Protein AF-A0AAE5AFZ4-F1 (afdb_monomer_lite)

Foldseek 3Di:
DDPPDPPDPPDDPVPDDDQALCSQCVVVVNNVPPPVVSLVSVLVVVVPDDHDPSHQVRCVVVPNNVSVVVVVPD

Secondary structure (DSSP, 8-state):
--S-SSS-----GGG----SHHHHHHHTT-TTS-HHHHHHHHHHHHHH-PPPHHHHHHHHHTT-THHHHGGGG-

Structure (mmCIF, N/CA/C/O backbone):
data_AF-A0AAE5AFZ4-F1
#
_entry.id   AF-A0AAE5AFZ4-F1
#
loop_
_atom_site.group_PDB
_atom_site.id
_atom_site.type_symbol
_atom_site.label_atom_id
_atom_site.label_alt_id
_atom_site.label_comp_id
_atom_site.label_asym_id
_atom_site.label_entity_id
_atom_site.label_seq_id
_atom_site.pdbx_PDB_ins_code
_atom_site.Cartn_x
_atom_site.Cartn_y
_atom_site.Cartn_z
_atom_site.occupancy
_atom_site.B_iso_or_equiv
_atom_site.auth_seq_id
_atom_site.auth_comp_id
_atom_site.auth_asym_id
_atom_site.auth_atom_id
_atom_site.pdbx_PDB_model_num
ATOM 1 N N . MET A 1 1 ? -9.886 -3.502 -43.172 1.00 44.31 1 MET A N 1
ATOM 2 C CA . MET A 1 1 ? -8.576 -3.857 -42.590 1.00 44.31 1 MET A CA 1
ATOM 3 C C . MET A 1 1 ? -8.316 -2.898 -41.437 1.00 44.31 1 MET A C 1
ATOM 5 O O . MET A 1 1 ? -8.201 -1.705 -41.690 1.00 44.31 1 MET A O 1
ATOM 9 N N . GLY A 1 2 ? -8.429 -3.380 -40.196 1.00 47.94 2 GLY A N 1
ATOM 10 C CA . GLY A 1 2 ? -8.492 -2.564 -38.975 1.00 47.94 2 GLY A CA 1
ATOM 11 C C . GLY A 1 2 ? -7.134 -1.990 -38.572 1.00 47.94 2 GLY A C 1
ATOM 12 O O . GLY A 1 2 ? -6.146 -2.708 -38.544 1.00 47.94 2 GLY A O 1
ATOM 13 N N . LYS A 1 3 ? -7.097 -0.685 -38.280 1.00 54.97 3 LYS A N 1
ATOM 14 C CA . LYS A 1 3 ? -5.896 0.102 -37.931 1.00 54.97 3 LYS A CA 1
ATOM 15 C C . LYS A 1 3 ? -5.657 0.182 -36.409 1.00 54.97 3 LYS A C 1
ATOM 17 O O . LYS A 1 3 ? -5.019 1.126 -35.956 1.00 54.97 3 LYS A O 1
ATOM 22 N N . PHE A 1 4 ? -6.245 -0.731 -35.633 1.00 55.44 4 PHE A N 1
ATOM 23 C CA . PHE A 1 4 ? -6.375 -0.601 -34.173 1.00 55.44 4 PHE A CA 1
ATOM 24 C C . PHE A 1 4 ? -5.998 -1.863 -33.378 1.00 55.44 4 PHE A C 1
ATOM 26 O O . PHE A 1 4 ? -6.244 -1.892 -32.179 1.00 55.44 4 PHE A O 1
ATOM 33 N N . ASP A 1 5 ? -5.416 -2.887 -34.005 1.00 51.56 5 ASP A N 1
ATOM 34 C CA . ASP A 1 5 ? -5.154 -4.176 -33.334 1.00 51.56 5 ASP A CA 1
ATOM 35 C C . ASP A 1 5 ? -3.789 -4.262 -32.614 1.00 51.56 5 ASP A C 1
ATOM 37 O O . ASP A 1 5 ? -3.546 -5.227 -31.902 1.00 51.56 5 ASP A O 1
ATOM 41 N N . ASP A 1 6 ? -2.893 -3.280 -32.777 1.00 55.28 6 ASP A N 1
ATOM 42 C CA . ASP A 1 6 ? -1.444 -3.549 -32.664 1.00 55.28 6 ASP A CA 1
ATOM 43 C C . ASP A 1 6 ? -0.725 -3.099 -31.373 1.00 55.28 6 ASP A C 1
ATOM 45 O O . ASP A 1 6 ? 0.483 -3.249 -31.302 1.00 55.28 6 ASP A O 1
ATOM 49 N N . ASP A 1 7 ? -1.391 -2.570 -30.338 1.00 58.16 7 ASP A N 1
ATOM 50 C CA . ASP A 1 7 ? -0.642 -2.000 -29.186 1.00 58.16 7 ASP A CA 1
ATOM 51 C C . ASP A 1 7 ? -1.235 -2.281 -27.795 1.00 58.16 7 ASP A C 1
ATOM 53 O O . ASP A 1 7 ? -0.944 -1.592 -26.817 1.00 58.16 7 ASP A O 1
ATOM 57 N N . LEU A 1 8 ? -2.063 -3.317 -27.661 1.00 58.22 8 LEU A N 1
ATOM 58 C CA . LEU A 1 8 ? -2.464 -3.814 -26.343 1.00 58.22 8 LEU A CA 1
ATOM 59 C C . LEU A 1 8 ? -1.817 -5.172 -26.101 1.00 58.22 8 LEU A C 1
ATOM 61 O O . LEU A 1 8 ? -2.449 -6.219 -26.228 1.00 58.22 8 LEU A O 1
ATOM 65 N N . HIS A 1 9 ? -0.538 -5.145 -25.726 1.00 58.47 9 HIS A N 1
ATOM 66 C CA . HIS A 1 9 ? 0.100 -6.301 -25.112 1.00 58.47 9 HIS A CA 1
ATOM 67 C C . HIS A 1 9 ? -0.578 -6.562 -23.766 1.00 58.47 9 HIS A C 1
ATOM 69 O O . HIS A 1 9 ? -0.270 -5.926 -22.756 1.00 58.47 9 HIS A O 1
ATOM 75 N N . LEU A 1 10 ? -1.543 -7.482 -23.773 1.00 51.94 10 LEU A N 1
ATOM 76 C CA . LEU A 1 10 ? -2.100 -8.062 -22.562 1.00 51.94 10 LEU A CA 1
ATOM 77 C C . LEU A 1 10 ? -0.951 -8.802 -21.863 1.00 51.94 10 LEU A C 1
ATOM 79 O O . LEU A 1 10 ? -0.591 -9.910 -22.252 1.00 51.94 10 LEU A O 1
ATOM 83 N N . VAL A 1 11 ? -0.318 -8.147 -20.892 1.00 56.66 11 VAL A N 1
ATOM 84 C CA . VAL A 1 11 ? 0.646 -8.802 -20.004 1.00 56.66 11 VAL A CA 1
ATOM 85 C C . VAL A 1 11 ? -0.076 -9.901 -19.235 1.00 56.66 11 VAL A C 1
ATOM 87 O O . VAL A 1 11 ? -1.238 -9.734 -18.842 1.00 56.66 11 VAL A O 1
ATOM 90 N N . GLU A 1 12 ? 0.594 -11.031 -19.028 1.00 55.56 12 GLU A N 1
ATOM 91 C CA . GLU A 1 12 ? 0.041 -12.087 -18.189 1.00 55.56 12 GLU A CA 1
ATOM 92 C C . GLU A 1 12 ? -0.216 -11.502 -16.784 1.00 55.56 12 GLU A C 1
ATOM 94 O O . GLU A 1 12 ? 0.620 -10.753 -16.270 1.00 55.56 12 GLU A O 1
ATOM 99 N N . PRO A 1 13 ? -1.347 -11.811 -16.121 1.00 55.88 13 PRO A N 1
ATOM 100 C CA . PRO A 1 13 ? -1.685 -11.241 -14.813 1.00 55.88 13 PRO A CA 1
ATOM 101 C C . PRO A 1 13 ? -0.597 -11.435 -13.745 1.00 55.88 13 PRO A C 1
ATOM 103 O O . PRO A 1 13 ? -0.525 -10.662 -12.793 1.00 55.88 13 PRO A O 1
ATOM 106 N N . SER A 1 14 ? 0.257 -12.450 -13.914 1.00 57.19 14 SER A N 1
ATOM 107 C CA . SER A 1 14 ? 1.409 -12.744 -13.058 1.00 57.19 14 SER A CA 1
ATOM 108 C C . SER A 1 14 ? 2.562 -11.741 -13.165 1.00 57.19 14 SER A C 1
ATOM 110 O O . SER A 1 14 ? 3.444 -11.763 -12.312 1.00 57.19 14 SER A O 1
ATOM 112 N N . GLU A 1 15 ? 2.578 -10.873 -14.180 1.00 67.50 15 GLU A N 1
ATOM 113 C CA . GLU A 1 15 ? 3.604 -9.835 -14.377 1.00 67.50 15 GLU A CA 1
ATOM 114 C C . GLU A 1 15 ? 3.134 -8.437 -13.950 1.00 67.50 15 GLU A C 1
ATOM 116 O O . GLU A 1 15 ? 3.898 -7.470 -14.001 1.00 67.50 15 GLU A O 1
ATOM 121 N N . TYR A 1 16 ? 1.878 -8.298 -13.518 1.00 76.50 16 TYR A N 1
ATOM 122 C CA . TYR A 1 16 ? 1.348 -7.009 -13.098 1.00 76.50 16 TYR A CA 1
ATOM 123 C C . TYR A 1 16 ? 1.957 -6.567 -11.762 1.00 76.50 16 TYR A C 1
ATOM 125 O O . TYR A 1 16 ? 1.643 -7.107 -10.703 1.00 76.50 16 TYR A O 1
ATOM 133 N N . VAL A 1 17 ? 2.787 -5.524 -11.808 1.00 86.62 17 VAL A N 1
ATOM 134 C CA . VAL A 1 17 ? 3.318 -4.855 -10.616 1.00 86.62 17 VAL A CA 1
ATOM 135 C C . VAL A 1 17 ? 2.596 -3.515 -10.442 1.00 86.62 17 VAL A C 1
ATOM 137 O O . VAL A 1 17 ? 2.767 -2.620 -11.276 1.00 86.62 17 VAL A O 1
ATOM 140 N N . PRO A 1 18 ? 1.799 -3.331 -9.372 1.00 91.25 18 PRO A N 1
ATOM 141 C CA . PRO A 1 18 ? 1.158 -2.054 -9.093 1.00 91.25 18 PRO A CA 1
ATOM 142 C C . PRO A 1 18 ? 2.193 -0.934 -8.942 1.00 91.25 18 PRO A C 1
ATOM 144 O O . PRO A 1 18 ? 3.233 -1.113 -8.309 1.00 91.25 18 PRO A O 1
ATOM 147 N N . THR A 1 19 ? 1.894 0.248 -9.481 1.00 94.00 19 THR A N 1
ATOM 148 C CA . THR A 1 19 ? 2.773 1.431 -9.400 1.00 94.00 19 THR A CA 1
ATOM 149 C C . THR A 1 19 ? 2.240 2.527 -8.477 1.00 94.00 19 THR A C 1
ATOM 151 O O . THR A 1 19 ? 2.924 3.524 -8.264 1.00 94.00 19 THR A O 1
ATOM 154 N N . THR A 1 20 ? 1.044 2.346 -7.907 1.00 96.56 20 THR A N 1
ATOM 155 C CA . THR A 1 20 ? 0.410 3.262 -6.946 1.00 96.56 20 THR A CA 1
ATOM 156 C C . THR A 1 20 ? -0.283 2.487 -5.828 1.00 96.56 20 THR A C 1
ATOM 158 O O . THR A 1 20 ? -0.660 1.326 -6.011 1.00 96.56 20 THR A O 1
ATOM 161 N N . VAL A 1 21 ? -0.505 3.139 -4.684 1.00 96.75 21 VAL A N 1
ATOM 162 C CA . VAL A 1 21 ? -1.247 2.565 -3.550 1.00 96.75 21 VAL A CA 1
ATOM 163 C C . VAL A 1 21 ? -2.661 2.177 -3.963 1.00 96.75 21 VAL A C 1
ATOM 165 O O . VAL A 1 21 ? -3.100 1.076 -3.655 1.00 96.75 21 VAL A O 1
ATOM 168 N N . GLN A 1 22 ? -3.360 3.030 -4.716 1.00 96.69 22 GLN A N 1
ATOM 169 C CA . GLN A 1 22 ? -4.716 2.730 -5.180 1.00 96.69 22 GLN A CA 1
ATOM 170 C C . GLN A 1 22 ? -4.753 1.475 -6.063 1.00 96.69 22 GLN A C 1
ATOM 172 O O . GLN A 1 22 ? -5.611 0.615 -5.875 1.00 96.69 22 GLN A O 1
ATOM 177 N N . ALA A 1 23 ? -3.810 1.344 -7.001 1.00 95.44 23 ALA A N 1
ATOM 178 C CA . ALA A 1 23 ? -3.707 0.162 -7.850 1.00 95.44 23 ALA A CA 1
ATOM 179 C C . ALA A 1 23 ? -3.397 -1.102 -7.035 1.00 95.44 23 ALA A C 1
ATOM 181 O O . ALA A 1 23 ? -3.986 -2.153 -7.280 1.00 95.44 23 ALA A O 1
ATOM 182 N N . LEU A 1 24 ? -2.512 -0.989 -6.041 1.00 96.12 24 LEU A N 1
ATOM 183 C CA . LEU A 1 24 ? -2.174 -2.084 -5.138 1.00 96.12 24 LEU A CA 1
ATOM 184 C C . LEU A 1 24 ? -3.384 -2.524 -4.311 1.00 96.12 24 LEU A C 1
ATOM 186 O O . LEU A 1 24 ? -3.720 -3.704 -4.307 1.00 96.12 24 LEU A O 1
ATOM 190 N N . LEU A 1 25 ? -4.058 -1.586 -3.643 1.00 96.94 25 LEU A N 1
ATOM 191 C CA . LEU A 1 25 ? -5.224 -1.877 -2.810 1.00 96.94 25 LEU A CA 1
ATOM 192 C C . LEU A 1 25 ? -6.363 -2.476 -3.634 1.00 96.94 25 LEU A C 1
ATOM 194 O O . LEU A 1 25 ? -6.993 -3.430 -3.189 1.00 96.94 25 LEU A O 1
ATOM 198 N N . HIS A 1 26 ? -6.573 -1.996 -4.859 1.00 95.88 26 HIS A N 1
ATOM 199 C CA . HIS A 1 26 ? -7.538 -2.596 -5.774 1.00 95.88 26 HIS A CA 1
ATOM 200 C C . HIS A 1 26 ? -7.142 -4.022 -6.164 1.00 95.88 26 HIS A C 1
ATOM 202 O O . HIS A 1 26 ? -7.977 -4.921 -6.137 1.00 95.88 26 HIS A O 1
ATOM 208 N N . HIS A 1 27 ? -5.866 -4.248 -6.483 1.00 93.06 27 HIS A N 1
ATOM 209 C CA . HIS A 1 27 ? -5.354 -5.563 -6.858 1.00 93.06 27 HIS A CA 1
ATOM 210 C C . HIS A 1 27 ? -5.519 -6.605 -5.740 1.00 93.06 27 HIS A C 1
ATOM 212 O O . HIS A 1 27 ? -5.853 -7.752 -6.022 1.00 93.06 27 HIS A O 1
ATOM 218 N N . VAL A 1 28 ? -5.340 -6.207 -4.476 1.00 93.69 28 VAL A N 1
ATOM 219 C CA . VAL A 1 28 ? -5.461 -7.103 -3.309 1.00 93.69 28 VAL A CA 1
ATOM 220 C C . VAL A 1 28 ? -6.842 -7.068 -2.638 1.00 93.69 28 VAL A C 1
ATOM 222 O O . VAL A 1 28 ? -7.035 -7.712 -1.610 1.00 93.69 28 VAL A O 1
ATOM 225 N N . GLY A 1 29 ? -7.806 -6.323 -3.192 1.00 95.06 29 GLY A N 1
ATOM 226 C CA . GLY A 1 29 ? -9.172 -6.230 -2.662 1.00 95.06 29 GLY A CA 1
ATOM 227 C C . GLY A 1 29 ? -9.315 -5.430 -1.359 1.00 95.06 29 GLY A C 1
ATOM 228 O O . GLY A 1 29 ? -10.287 -5.615 -0.636 1.00 95.06 29 GLY A O 1
ATOM 229 N N . ALA A 1 30 ? -8.366 -4.544 -1.051 1.00 96.50 30 ALA A N 1
ATOM 230 C CA . ALA A 1 30 ? -8.324 -3.741 0.172 1.00 96.50 30 ALA A CA 1
ATOM 231 C C . ALA A 1 30 ? -8.733 -2.265 -0.027 1.00 96.50 30 ALA A C 1
ATOM 233 O O . ALA A 1 30 ? -8.599 -1.472 0.900 1.0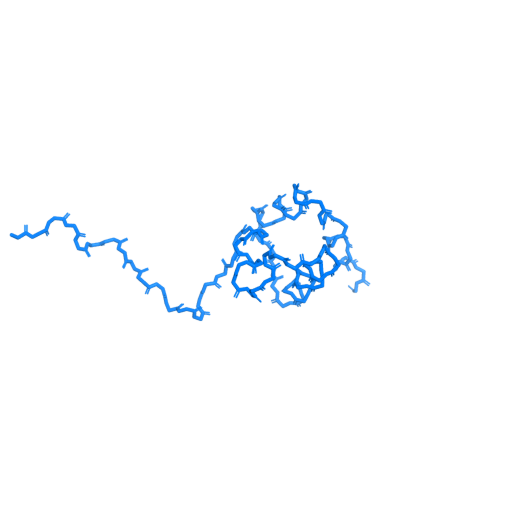0 96.50 30 ALA A O 1
ATOM 234 N N . SER A 1 31 ? -9.226 -1.868 -1.207 1.00 95.31 31 SER A N 1
ATOM 235 C CA . SER A 1 31 ? -9.576 -0.465 -1.517 1.00 95.31 31 SER A CA 1
ATOM 236 C C . SER A 1 31 ? -10.546 0.179 -0.526 1.00 95.31 31 SER A C 1
ATOM 238 O O . SER A 1 31 ? -10.355 1.332 -0.151 1.00 95.31 31 SER A O 1
ATOM 240 N N . ASP A 1 32 ? -11.560 -0.567 -0.088 1.00 95.06 32 ASP A N 1
ATOM 241 C CA . ASP A 1 32 ? -12.587 -0.090 0.849 1.00 95.06 32 ASP A CA 1
ATOM 242 C C . ASP A 1 32 ? -12.314 -0.532 2.297 1.00 95.06 32 ASP A C 1
ATOM 244 O O . ASP A 1 32 ? -13.131 -0.313 3.193 1.00 95.06 32 ASP A O 1
ATOM 248 N N . ALA A 1 33 ? -11.170 -1.180 2.538 1.00 96.69 33 ALA A N 1
ATOM 249 C CA . ALA A 1 33 ? -10.807 -1.664 3.859 1.00 96.69 33 ALA A CA 1
ATOM 250 C C . ALA A 1 33 ? -10.463 -0.490 4.799 1.00 96.69 33 ALA A C 1
ATOM 252 O O . ALA A 1 33 ? -10.015 0.564 4.338 1.00 96.69 33 ALA A O 1
ATOM 253 N N . PRO A 1 34 ? -10.613 -0.651 6.125 1.00 97.62 34 PRO A N 1
ATOM 254 C CA . PRO A 1 34 ? -10.128 0.323 7.096 1.00 97.62 34 PRO A CA 1
ATOM 255 C C . PRO A 1 34 ? -8.640 0.645 6.900 1.00 97.62 34 PRO A C 1
ATOM 257 O O . PRO A 1 34 ? -7.846 -0.216 6.523 1.00 97.62 34 PRO A O 1
ATOM 260 N N . HIS A 1 35 ? -8.230 1.865 7.250 1.00 94.81 35 HIS A N 1
ATOM 261 C CA . HIS A 1 35 ? -6.848 2.344 7.085 1.00 94.81 35 HIS A CA 1
ATOM 262 C C . HIS A 1 35 ? -5.784 1.386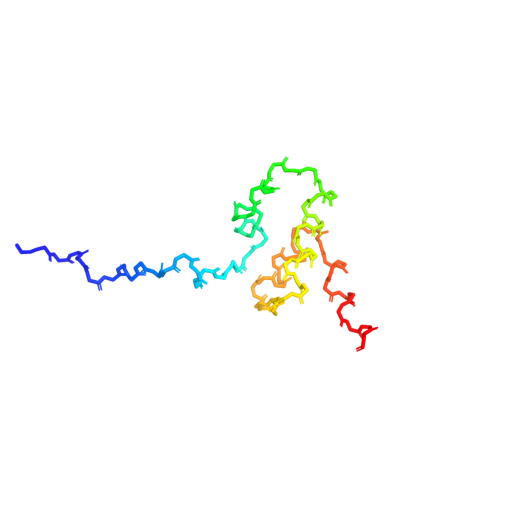 7.656 1.00 94.81 35 HIS A C 1
ATOM 264 O O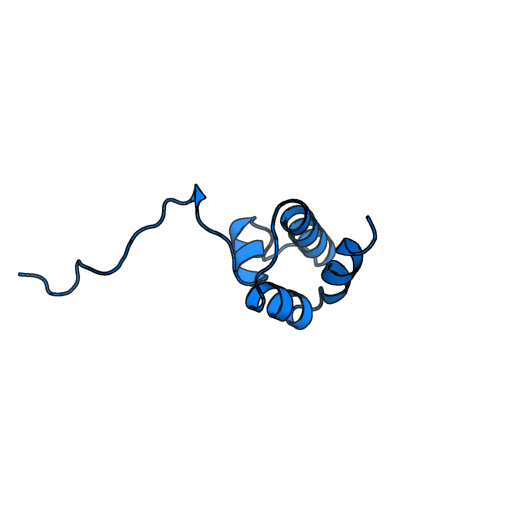 . HIS A 1 35 ? -4.712 1.215 7.082 1.00 94.81 35 HIS A O 1
ATOM 270 N N . THR A 1 36 ? -6.070 0.724 8.782 1.00 95.88 36 THR A N 1
ATOM 271 C CA . THR A 1 36 ? -5.170 -0.267 9.393 1.00 95.88 36 THR A CA 1
ATOM 272 C C . THR A 1 36 ? -4.973 -1.512 8.529 1.00 95.88 36 THR A C 1
ATOM 274 O O . THR A 1 36 ? -3.871 -2.052 8.484 1.00 95.88 36 THR A O 1
ATOM 277 N N . GLU A 1 37 ? -6.021 -1.959 7.839 1.00 97.25 37 GLU A N 1
ATOM 278 C CA . GLU A 1 37 ? -5.978 -3.110 6.933 1.00 97.25 37 GLU A 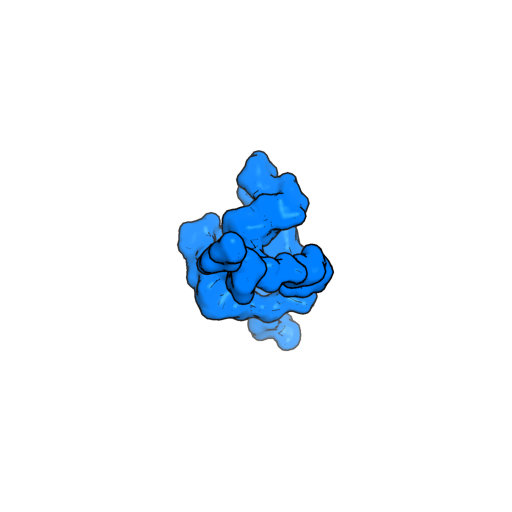CA 1
ATOM 279 C C . GLU A 1 37 ? -5.288 -2.744 5.616 1.00 97.25 37 GLU A C 1
ATOM 281 O O . GLU A 1 37 ? -4.446 -3.502 5.138 1.00 97.25 37 GLU A O 1
ATOM 286 N N . GLN A 1 38 ? -5.535 -1.538 5.093 1.00 98.06 38 GLN A N 1
ATOM 287 C CA . GLN A 1 38 ? -4.792 -1.002 3.948 1.00 98.06 38 GLN A CA 1
ATOM 288 C C . GLN A 1 38 ? -3.289 -0.915 4.246 1.00 98.06 38 GLN A C 1
ATOM 290 O O . GLN A 1 38 ? -2.468 -1.396 3.465 1.00 98.06 38 GLN A O 1
ATOM 295 N N . ALA A 1 39 ? -2.914 -0.380 5.413 1.00 97.38 39 ALA A N 1
ATOM 296 C CA . ALA A 1 39 ? -1.519 -0.296 5.839 1.00 97.38 39 ALA A CA 1
ATOM 297 C C . ALA A 1 39 ? -0.865 -1.681 5.981 1.00 97.38 39 ALA A C 1
ATOM 299 O O . ALA A 1 39 ? 0.308 -1.849 5.636 1.00 97.38 39 ALA A O 1
ATOM 300 N N . ALA A 1 40 ? -1.605 -2.677 6.480 1.00 96.75 40 ALA A N 1
ATOM 301 C CA . ALA A 1 40 ? -1.130 -4.054 6.564 1.00 96.75 40 ALA A CA 1
ATOM 302 C C . ALA A 1 40 ? -0.892 -4.648 5.167 1.00 96.75 40 ALA A C 1
ATOM 304 O O . ALA A 1 40 ? 0.179 -5.199 4.927 1.00 96.75 40 ALA A O 1
ATOM 305 N N . ALA A 1 41 ? -1.825 -4.456 4.230 1.00 96.50 41 ALA A N 1
ATOM 306 C CA . ALA A 1 41 ? -1.687 -4.919 2.851 1.00 96.50 41 ALA A CA 1
ATOM 307 C C . ALA A 1 41 ? -0.478 -4.285 2.138 1.00 96.50 41 ALA A C 1
ATOM 309 O O . ALA A 1 41 ? 0.322 -4.990 1.521 1.00 96.50 41 ALA A O 1
ATOM 310 N N . ILE A 1 42 ? -0.292 -2.966 2.281 1.00 96.38 42 ILE A N 1
ATOM 311 C CA . ILE A 1 42 ? 0.867 -2.253 1.723 1.00 96.38 42 ILE A CA 1
ATOM 312 C C . ILE A 1 42 ? 2.165 -2.779 2.340 1.00 96.38 42 ILE A C 1
ATOM 314 O O . ILE A 1 42 ? 3.137 -3.018 1.625 1.00 96.38 42 ILE A O 1
ATOM 318 N N . ARG A 1 43 ? 2.190 -3.008 3.659 1.00 95.88 43 ARG A N 1
ATOM 319 C CA . ARG A 1 43 ? 3.362 -3.569 4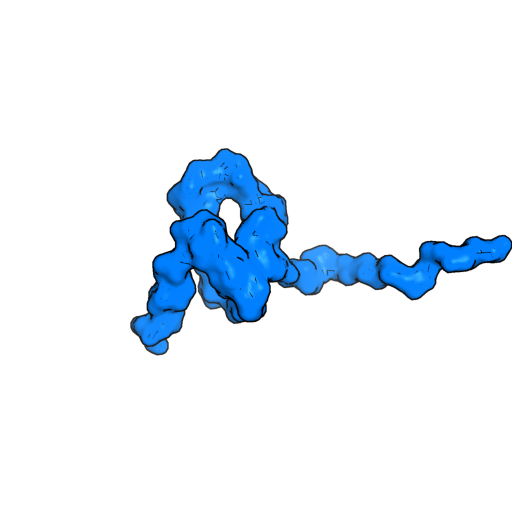.340 1.00 95.88 43 ARG A CA 1
ATOM 320 C C . ARG A 1 43 ? 3.715 -4.955 3.809 1.00 95.88 43 ARG A C 1
ATOM 322 O O . ARG A 1 43 ? 4.867 -5.161 3.451 1.00 95.88 43 ARG A O 1
ATOM 329 N N . THR A 1 44 ? 2.745 -5.862 3.729 1.00 95.38 44 THR A N 1
ATOM 330 C CA . THR A 1 44 ? 2.955 -7.218 3.203 1.00 95.38 44 THR A CA 1
ATOM 331 C C . THR A 1 44 ? 3.484 -7.185 1.771 1.00 95.38 44 THR A C 1
ATOM 333 O O . THR A 1 44 ? 4.399 -7.928 1.428 1.00 95.38 44 THR A O 1
ATOM 336 N N . TRP A 1 45 ? 2.981 -6.279 0.932 1.00 94.69 45 TRP A N 1
ATOM 337 C CA . TRP A 1 45 ? 3.502 -6.121 -0.424 1.00 94.69 45 TRP A CA 1
ATOM 338 C C . TRP A 1 45 ? 4.967 -5.641 -0.440 1.00 94.69 45 TRP A C 1
ATOM 340 O O . TRP A 1 45 ? 5.791 -6.177 -1.185 1.00 94.69 45 TRP A O 1
ATOM 350 N N . LEU A 1 46 ? 5.324 -4.690 0.432 1.00 94.06 46 LEU A N 1
ATOM 351 C CA . LEU A 1 46 ? 6.684 -4.146 0.558 1.00 94.06 46 LEU A CA 1
ATOM 352 C C . LEU A 1 46 ? 7.729 -5.148 1.082 1.00 94.06 46 LEU A C 1
ATOM 354 O O . LEU A 1 46 ? 8.922 -4.871 0.947 1.00 94.06 46 LEU A O 1
ATOM 358 N N . GLU A 1 47 ? 7.318 -6.276 1.671 1.00 93.19 47 GLU A N 1
ATOM 359 C CA . GLU A 1 47 ? 8.225 -7.343 2.132 1.00 93.19 47 GLU A CA 1
ATOM 360 C C . GLU A 1 47 ? 8.882 -8.090 0.966 1.00 93.19 47 GLU A C 1
ATOM 362 O O . GLU A 1 47 ? 10.010 -8.561 1.087 1.00 93.19 47 GLU A O 1
ATOM 367 N N . THR A 1 48 ? 8.193 -8.176 -0.173 1.00 90.56 48 THR A N 1
ATOM 368 C CA . THR A 1 48 ? 8.638 -8.947 -1.345 1.00 90.56 48 THR A CA 1
ATOM 369 C C . THR A 1 48 ? 8.907 -8.084 -2.576 1.00 90.56 48 THR A C 1
ATOM 371 O O . THR A 1 48 ? 9.544 -8.553 -3.516 1.00 90.56 48 THR A O 1
ATOM 374 N N . HIS A 1 49 ? 8.487 -6.815 -2.567 1.00 91.50 49 HIS A N 1
ATOM 375 C CA . HIS A 1 49 ? 8.621 -5.911 -3.708 1.00 91.50 49 HIS A CA 1
ATOM 376 C C . HIS A 1 49 ? 9.454 -4.680 -3.363 1.00 91.50 49 HIS A C 1
ATOM 378 O O . HIS A 1 49 ? 9.331 -4.091 -2.287 1.00 91.50 49 HIS A O 1
ATOM 384 N N . GLN A 1 50 ? 10.293 -4.235 -4.298 1.00 90.69 50 GLN A N 1
ATOM 385 C CA . GLN A 1 50 ? 10.909 -2.913 -4.227 1.00 90.69 50 GLN A CA 1
ATOM 386 C C . GLN A 1 50 ? 9.965 -1.888 -4.873 1.00 90.69 50 GLN A C 1
ATOM 388 O O . GLN A 1 50 ? 9.662 -2.029 -6.059 1.00 90.69 50 GLN A O 1
ATOM 393 N N . PRO A 1 51 ? 9.469 -0.879 -4.132 1.00 92.38 51 PRO A N 1
ATOM 394 C CA . PRO A 1 51 ? 8.593 0.129 -4.707 1.00 92.38 51 PRO A CA 1
ATOM 395 C C . PRO A 1 51 ? 9.357 0.936 -5.759 1.00 92.38 51 PRO A C 1
ATOM 397 O O . PRO A 1 51 ? 10.508 1.320 -5.557 1.00 92.38 51 PRO A O 1
ATOM 400 N N . SER A 1 52 ? 8.706 1.205 -6.887 1.00 92.94 52 SER A N 1
ATOM 401 C CA . SER A 1 52 ? 9.206 2.179 -7.856 1.00 92.94 52 SER A CA 1
ATOM 402 C C . SER A 1 52 ? 9.121 3.601 -7.276 1.00 92.94 52 SER A C 1
ATOM 404 O O . SER A 1 52 ? 8.325 3.831 -6.362 1.00 92.94 52 SER A O 1
ATOM 406 N N . PRO A 1 53 ? 9.842 4.594 -7.833 1.00 94.94 53 PRO A N 1
ATOM 407 C CA . PRO A 1 53 ? 9.735 5.984 -7.376 1.00 94.94 53 PRO A CA 1
ATOM 408 C C . PRO A 1 53 ? 8.294 6.520 -7.366 1.00 94.94 53 PRO A C 1
ATOM 410 O O . PRO A 1 53 ? 7.918 7.292 -6.486 1.00 94.94 53 PRO A O 1
ATOM 413 N N . MET A 1 54 ? 7.461 6.072 -8.315 1.00 95.56 54 MET A N 1
ATOM 414 C CA . MET A 1 54 ? 6.038 6.424 -8.362 1.00 95.56 54 MET A CA 1
ATOM 415 C C . MET A 1 54 ? 5.248 5.793 -7.208 1.00 95.56 54 MET A C 1
ATOM 417 O O . MET A 1 54 ? 4.419 6.461 -6.591 1.00 95.56 54 MET A O 1
ATOM 421 N N . MET A 1 55 ? 5.535 4.533 -6.874 1.00 96.06 55 MET A N 1
ATOM 422 C CA . MET A 1 55 ? 4.920 3.858 -5.732 1.00 96.06 55 MET A CA 1
ATOM 423 C C . MET A 1 55 ? 5.342 4.518 -4.416 1.00 96.06 55 MET A C 1
ATOM 425 O O . MET A 1 55 ? 4.496 4.770 -3.568 1.00 96.06 55 MET A O 1
ATOM 429 N N . GLU A 1 56 ? 6.622 4.862 -4.246 1.00 96.38 56 GLU A N 1
ATOM 430 C CA . GLU A 1 56 ? 7.101 5.573 -3.052 1.00 96.38 56 GLU A CA 1
ATOM 431 C C . GLU A 1 56 ? 6.431 6.939 -2.888 1.00 96.38 56 GLU A C 1
ATOM 433 O O . GLU A 1 56 ? 6.016 7.300 -1.784 1.00 96.38 56 GLU A O 1
ATOM 438 N N . PHE A 1 57 ? 6.299 7.691 -3.985 1.00 96.62 57 PHE A N 1
ATOM 439 C CA . PHE A 1 57 ? 5.550 8.942 -3.996 1.00 96.62 57 PHE A CA 1
ATOM 440 C C . PHE A 1 57 ? 4.094 8.712 -3.577 1.00 96.62 57 PHE A C 1
ATOM 442 O O . PHE A 1 57 ? 3.613 9.371 -2.658 1.00 96.62 57 PHE A O 1
ATOM 449 N N . SER A 1 58 ? 3.421 7.729 -4.182 1.00 97.56 58 SER A N 1
ATOM 450 C CA . SER A 1 58 ? 2.027 7.399 -3.877 1.00 97.56 58 SER A CA 1
ATOM 451 C C . SER A 1 58 ? 1.831 6.959 -2.422 1.00 97.56 58 SER A C 1
ATOM 453 O O . SER A 1 58 ? 0.862 7.379 -1.801 1.00 97.56 58 SER A O 1
ATOM 455 N N . ILE A 1 59 ? 2.756 6.181 -1.848 1.00 96.88 59 ILE A N 1
ATOM 456 C CA . ILE A 1 59 ? 2.729 5.770 -0.435 1.00 96.88 59 ILE A CA 1
ATOM 457 C C . ILE A 1 59 ? 2.778 6.989 0.492 1.00 96.88 59 ILE A C 1
ATOM 459 O O . ILE A 1 59 ? 2.030 7.047 1.467 1.00 96.88 59 ILE A O 1
ATOM 463 N N . ARG A 1 60 ? 3.618 7.985 0.185 1.00 96.69 60 ARG A N 1
ATOM 464 C CA . ARG A 1 60 ? 3.694 9.233 0.963 1.00 96.69 60 ARG A CA 1
ATOM 465 C C . ARG A 1 60 ? 2.431 10.076 0.813 1.00 96.69 60 ARG A C 1
ATOM 467 O O . ARG A 1 60 ? 1.904 10.542 1.818 1.00 96.69 60 ARG A O 1
ATOM 474 N N . ASP A 1 61 ? 1.955 10.244 -0.417 1.00 97.44 61 ASP A N 1
ATOM 475 C CA . ASP A 1 61 ? 0.774 11.051 -0.747 1.00 97.44 61 ASP A CA 1
ATOM 476 C C . ASP A 1 61 ? -0.517 10.469 -0.148 1.00 97.44 61 ASP A C 1
ATOM 478 O O . ASP A 1 61 ? -1.360 11.198 0.364 1.00 97.44 61 ASP A O 1
ATOM 482 N N . SER A 1 62 ? -0.624 9.138 -0.098 1.00 95.38 62 SER A N 1
ATOM 483 C CA . SER A 1 62 ? -1.764 8.422 0.494 1.00 95.38 62 SER A CA 1
ATOM 484 C C . SER A 1 62 ? -1.724 8.340 2.028 1.00 95.38 62 SER A C 1
ATOM 486 O O . SER A 1 62 ? -2.583 7.693 2.618 1.00 95.38 62 SER A O 1
ATOM 488 N N . GLY A 1 63 ? -0.742 8.966 2.689 1.00 96.00 63 GLY A N 1
ATOM 489 C CA . GLY A 1 63 ? -0.654 9.008 4.153 1.00 96.00 63 GLY A CA 1
ATOM 490 C C . GLY A 1 63 ? -0.003 7.788 4.815 1.00 96.00 63 GLY A C 1
ATOM 491 O O . GLY A 1 63 ? -0.037 7.692 6.035 1.00 96.00 63 GLY A O 1
ATOM 492 N N . PHE A 1 64 ? 0.635 6.901 4.044 1.00 96.25 64 PHE A N 1
ATOM 493 C CA . PHE A 1 64 ? 1.328 5.696 4.530 1.00 96.25 64 PHE A CA 1
ATOM 494 C C . PHE A 1 64 ? 2.861 5.851 4.547 1.00 96.25 64 PHE A C 1
ATOM 496 O O . PHE A 1 64 ? 3.612 4.871 4.490 1.00 96.25 64 PHE A O 1
ATOM 503 N N . GLY A 1 65 ? 3.361 7.091 4.558 1.00 94.69 65 GLY A N 1
ATOM 504 C CA . GLY A 1 65 ? 4.785 7.402 4.402 1.00 94.69 65 GLY A CA 1
ATOM 505 C C . GLY A 1 65 ? 5.693 6.720 5.432 1.00 94.69 65 GLY A C 1
ATOM 506 O O . GLY A 1 65 ? 6.836 6.383 5.115 1.00 94.69 65 GLY A O 1
ATOM 507 N N . GLU A 1 66 ? 5.190 6.448 6.639 1.00 93.69 66 GLU A N 1
ATOM 508 C CA . GLU A 1 66 ? 5.924 5.738 7.690 1.00 93.69 66 GLU A CA 1
ATOM 509 C C . GLU A 1 66 ? 6.313 4.301 7.310 1.00 93.69 66 GLU A C 1
ATOM 511 O O . GLU A 1 66 ? 7.284 3.764 7.852 1.00 93.69 66 GLU A O 1
ATOM 516 N N . LEU A 1 67 ? 5.611 3.681 6.354 1.00 93.56 67 LEU A N 1
ATOM 517 C CA . LEU A 1 67 ? 5.901 2.319 5.901 1.00 93.56 67 LEU A CA 1
ATOM 518 C C . LEU A 1 67 ? 7.216 2.222 5.111 1.00 93.56 67 LEU A C 1
ATOM 520 O O . LEU A 1 67 ? 7.844 1.164 5.107 1.00 93.56 67 LEU A O 1
ATOM 524 N N . LEU A 1 68 ? 7.684 3.319 4.503 1.00 90.31 68 LEU A N 1
ATOM 525 C CA . LEU A 1 68 ? 8.937 3.342 3.734 1.00 90.31 68 LEU A CA 1
ATOM 526 C C . LEU A 1 68 ? 10.181 3.307 4.635 1.00 90.31 68 LEU A C 1
ATOM 528 O O . LEU A 1 68 ? 11.185 2.688 4.290 1.00 90.31 68 LEU A O 1
ATOM 532 N N . GLY A 1 69 ? 10.120 3.941 5.810 1.00 74.69 69 GLY A N 1
ATOM 533 C CA . GLY A 1 69 ? 11.266 4.063 6.720 1.00 74.69 69 GLY A CA 1
ATOM 534 C C . GLY A 1 69 ? 11.634 2.767 7.449 1.00 74.69 69 GLY A C 1
ATOM 535 O O . GLY A 1 69 ? 12.777 2.593 7.866 1.00 74.69 69 GLY A O 1
ATOM 536 N N . ARG A 1 70 ? 10.694 1.821 7.579 1.00 61.00 70 ARG A N 1
ATOM 537 C CA . ARG A 1 70 ? 10.908 0.567 8.324 1.00 61.00 70 ARG A CA 1
ATOM 538 C C . ARG A 1 70 ? 11.757 -0.471 7.570 1.00 61.00 70 ARG A C 1
ATOM 540 O O . ARG A 1 70 ? 12.203 -1.433 8.185 1.00 61.00 70 ARG A O 1
ATOM 547 N N . ARG A 1 71 ? 12.053 -0.263 6.281 1.00 57.16 71 ARG A N 1
ATOM 548 C CA . ARG A 1 71 ? 12.933 -1.147 5.490 1.00 57.16 71 ARG A CA 1
ATOM 549 C C . ARG A 1 71 ? 14.429 -0.970 5.766 1.00 57.16 71 ARG A C 1
ATOM 551 O O . ARG A 1 71 ? 15.192 -1.869 5.447 1.00 57.16 71 ARG A O 1
ATOM 558 N N . ALA A 1 72 ? 14.855 0.154 6.343 1.00 46.81 72 ALA A N 1
ATOM 559 C CA . ALA A 1 72 ? 16.276 0.469 6.542 1.00 46.81 72 ALA A CA 1
ATOM 560 C C . ALA A 1 72 ? 16.885 -0.111 7.839 1.00 46.81 72 ALA A C 1
ATOM 562 O O . ALA A 1 72 ? 18.011 0.232 8.184 1.00 46.81 72 ALA A O 1
ATOM 563 N N . ALA A 1 73 ? 16.140 -0.936 8.584 1.00 43.72 73 ALA A N 1
ATOM 564 C CA . ALA A 1 73 ? 16.513 -1.399 9.924 1.00 43.72 73 ALA A CA 1
ATOM 565 C C . ALA A 1 73 ? 16.839 -2.905 10.016 1.00 43.72 73 ALA A C 1
ATOM 567 O O . ALA A 1 73 ? 16.742 -3.469 11.106 1.00 43.72 73 ALA A O 1
ATOM 568 N N . VAL A 1 74 ? 17.205 -3.553 8.904 1.00 41.03 74 VAL A N 1
ATOM 569 C CA . VAL A 1 74 ? 17.669 -4.955 8.877 1.00 41.03 74 VAL A CA 1
ATOM 570 C C . VAL A 1 74 ? 19.083 -5.024 8.325 1.00 41.03 74 VAL A C 1
ATOM 572 O O . VAL A 1 74 ? 19.316 -4.397 7.269 1.00 41.03 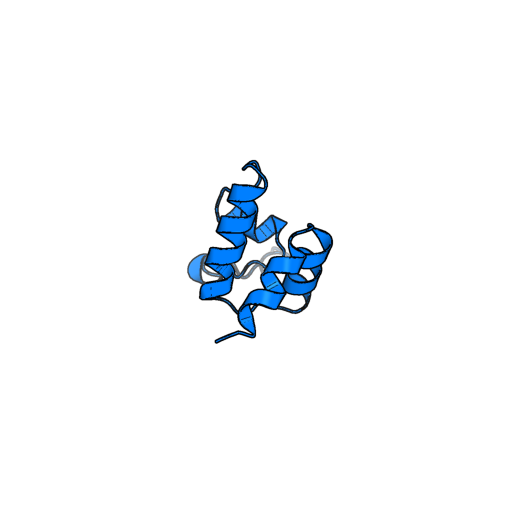74 VAL A O 1
#

Sequence (74 aa):
MGKFDDDLHLVEPSEYVPTTVQALLHHVGASDAPHTEQAAAIRTWLETHQPSPMMEFSIRDSGFGELLGRRAAV

Organism: Mycolicibacterium fortuitum (NCBI:txid1766)

Radius of gyration: 15.36 Å; chains: 1; bounding box: 30×24×52 Å

pLDDT: mean 83.4, std 18.59, range [41.03, 98.06]